Protein AF-A0A3M7SI96-F1 (afdb_monomer)

Secondary structure (DSSP, 8-state):
---EEEE-TTS-EEEE-TTT--EEEEE---SS-EEEEEE-TTS-EEEEETTSEEEEE-TTT--EEEEEE-SS---EEEEETTEEEEE-SSSPPEEEEHHHHHHHHHHHHHHHHHHHHTSS-TT--STT---

Nearest PDB structures (foldseek):
  3odt-assembly1_A  TM=9.356E-01  e=3.544E-07  Saccharomyces cerevisiae
  3odt-assembly2_B  TM=9.211E-01  e=4.180E-07  Saccharomyces cerevisiae
  3v7d-assembly2_D  TM=9.317E-01  e=1.133E-05  Saccharomyces cerevisiae S288C
  4wjs-assembly1_A  TM=8.916E-01  e=6.905E-06  Thermochaetoides thermophila
  8w3v-assembly1_A  TM=8.280E-01  e=2.074E-05  Homo sapiens

Solvent-accessible surface area (backbone atoms only — not comparable to full-atom values): 7588 Å² total; per-residue (Å²): 139,77,55,44,76,47,63,30,78,85,21,34,34,42,33,25,40,65,90,78,65,46,78,74,46,74,40,77,77,59,87,29,32,35,58,29,64,37,76,44,96,90,63,32,37,37,37,22,12,66,62,18,32,36,36,34,28,38,73,87,81,55,45,79,76,46,80,43,82,61,88,42,48,26,59,38,52,45,78,56,92,62,29,42,35,39,34,42,84,97,50,83,62,49,77,42,54,50,66,60,54,53,51,55,48,54,51,51,52,52,53,53,51,53,59,54,74,78,47,103,56,93,85,73,74,75,84,74,74,83,126

Foldseek 3Di:
DPWDWDWAQVQWIWTARPPPRDTPDIQHDGPGGWQEWDQAPVRWIWTFGQSQWIWTADPVVSDTDDIDRNVAGFNYWDDDPQWIWTDHDPDHIDIDRNVVVVVVVVVVLVVVLVVVVVDDDPPPNPPNPDD

InterPro domains:
  IPR001680 WD40 repeat [PF00400] (4-16)
  IPR001680 WD40 repeat [PF00400] (22-58)
  IPR001680 WD40 repeat [PS50082] (1-26)
  IPR001680 WD40 repeat [PS50082] (27-67)
  IPR001680 WD40 repeat [SM00320] (20-58)
  IPR015943 WD40/YVTN repeat-like-containing domain superfamily [G3DSA:2.130.10.10] (1-118)
  IPR019775 WD40 repeat, conserved site [PS00678] (45-59)
  IPR036322 WD40-repeat-containing domain superfamily [SSF50978] (4-84)
  IPR050349 WD repeat LIS1/nudF dynein regulation [PTHR44129] (4-67)

Sequence (131 aa):
NGDLASGSGDKTIKIWKKNNFELINTLNGHSNDILCLAVLKNGDLASGSQDETIRIWNTNSGILRITIYAEQVVFSLLIERENLIAGYYQADPNIYNISLIYENIKEREKNFCSSRQDGYYPNIKNDCNLN

Organism: Brachionus plicatilis (NCBI:txid10195)

Structure (mmCIF, N/CA/C/O backbone):
data_AF-A0A3M7SI96-F1
#
_entry.id   AF-A0A3M7SI96-F1
#
loop_
_atom_site.group_PDB
_atom_site.id
_atom_site.type_symbol
_atom_site.label_atom_id
_atom_site.label_alt_id
_atom_site.label_comp_id
_atom_site.label_asym_id
_atom_site.label_entity_id
_atom_site.label_seq_id
_atom_site.pdbx_PDB_ins_code
_atom_site.Cartn_x
_atom_site.Cartn_y
_atom_site.Cartn_z
_atom_site.occupancy
_atom_site.B_iso_or_equiv
_atom_site.auth_seq_id
_atom_site.auth_comp_id
_atom_site.auth_asym_id
_atom_site.auth_atom_id
_atom_site.pdbx_PDB_model_num
ATOM 1 N N . ASN A 1 1 ? -8.561 -5.243 11.807 1.00 69.88 1 ASN A N 1
ATOM 2 C CA . ASN A 1 1 ? -9.518 -4.507 12.674 1.00 69.88 1 ASN A CA 1
ATOM 3 C C . ASN A 1 1 ? -10.882 -4.300 12.004 1.00 69.88 1 ASN A C 1
ATOM 5 O O . ASN A 1 1 ? -11.847 -4.065 12.718 1.00 69.88 1 ASN A O 1
ATOM 9 N N . GLY A 1 2 ? -11.003 -4.467 10.679 1.00 83.56 2 GLY A N 1
ATOM 10 C CA . GLY A 1 2 ? -12.276 -4.300 9.968 1.00 83.56 2 GLY A CA 1
ATOM 11 C C . GLY A 1 2 ? -12.592 -2.844 9.626 1.00 83.56 2 GLY A C 1
ATOM 12 O O . GLY A 1 2 ? -13.706 -2.568 9.194 1.00 83.56 2 GLY A O 1
ATOM 13 N N . ASP A 1 3 ? -11.626 -1.946 9.829 1.00 92.56 3 ASP A N 1
ATOM 14 C CA . ASP A 1 3 ? -11.683 -0.552 9.407 1.00 92.56 3 ASP A CA 1
ATOM 15 C C . ASP A 1 3 ? -11.487 -0.434 7.890 1.00 92.56 3 ASP A C 1
ATOM 17 O O . ASP A 1 3 ? -11.002 -1.358 7.232 1.00 92.56 3 ASP A O 1
ATOM 21 N N . LEU A 1 4 ? -11.903 0.699 7.330 1.00 95.44 4 LEU A N 1
ATOM 22 C CA . LEU A 1 4 ? -11.862 0.956 5.893 1.00 95.44 4 LEU A CA 1
ATOM 23 C C . LEU A 1 4 ? -10.627 1.778 5.538 1.00 95.44 4 LEU A C 1
ATOM 25 O O . LEU A 1 4 ? -10.220 2.655 6.298 1.00 95.44 4 LEU A O 1
ATOM 29 N N . ALA A 1 5 ? -10.067 1.532 4.358 1.00 97.12 5 ALA A N 1
ATOM 30 C CA . ALA A 1 5 ? -8.961 2.304 3.812 1.00 97.12 5 ALA A CA 1
ATOM 31 C C . ALA A 1 5 ? -9.323 2.837 2.423 1.00 97.12 5 ALA A C 1
ATOM 33 O O . ALA A 1 5 ? -9.961 2.142 1.634 1.00 97.12 5 ALA A O 1
ATOM 34 N N . SER A 1 6 ? -8.896 4.060 2.121 1.00 97.56 6 SER A N 1
ATOM 35 C CA . SER A 1 6 ? -9.077 4.687 0.810 1.00 97.56 6 SER A CA 1
ATOM 36 C C . SER A 1 6 ? -7.800 5.399 0.379 1.00 97.56 6 SER A C 1
ATOM 38 O O . SER A 1 6 ? -7.276 6.204 1.148 1.00 97.56 6 SER A O 1
ATOM 40 N N . GLY A 1 7 ? -7.327 5.126 -0.836 1.00 97.88 7 GLY A N 1
ATOM 41 C CA . GLY A 1 7 ? -6.265 5.884 -1.502 1.00 97.88 7 GLY A CA 1
ATOM 42 C C . GLY A 1 7 ? -6.853 6.973 -2.401 1.00 97.88 7 GLY A C 1
ATOM 43 O O . GLY A 1 7 ? -7.977 6.822 -2.879 1.00 97.88 7 GLY A O 1
ATOM 44 N N . SER A 1 8 ? -6.123 8.069 -2.600 1.00 97.88 8 SER A N 1
ATOM 45 C CA . SER A 1 8 ? -6.589 9.250 -3.337 1.00 97.88 8 SER A CA 1
ATOM 46 C C . SER A 1 8 ? -5.488 9.852 -4.222 1.00 97.88 8 SER A C 1
ATOM 48 O O . SER A 1 8 ? -4.294 9.651 -3.981 1.00 97.88 8 SER A O 1
ATOM 50 N N . GLY A 1 9 ? -5.895 10.642 -5.221 1.00 98.19 9 GLY A N 1
ATOM 51 C CA . GLY A 1 9 ? -5.001 11.507 -6.008 1.00 98.19 9 GLY A CA 1
ATOM 52 C C . GLY A 1 9 ? -4.438 12.695 -5.212 1.00 98.19 9 GLY A C 1
ATOM 53 O O . GLY A 1 9 ? -3.548 13.404 -5.664 1.00 98.19 9 GLY A O 1
ATOM 54 N N . ASP A 1 10 ? -4.898 12.900 -3.974 1.00 98.06 10 ASP A N 1
ATOM 55 C CA . ASP A 1 10 ? -4.232 13.803 -3.023 1.00 98.06 10 ASP A CA 1
ATOM 56 C C . ASP A 1 10 ? -2.942 13.214 -2.420 1.00 98.06 10 ASP A C 1
ATOM 58 O O . ASP A 1 10 ? -2.304 13.868 -1.592 1.00 98.06 10 ASP A O 1
ATOM 62 N N . LYS A 1 11 ? -2.535 12.014 -2.871 1.00 98.38 11 LYS A N 1
ATOM 63 C CA . LYS A 1 11 ? -1.304 11.300 -2.483 1.00 98.38 11 LYS A CA 1
ATOM 64 C C . LYS A 1 11 ? -1.345 10.723 -1.068 1.00 98.38 11 LYS A C 1
ATOM 66 O O . LYS A 1 11 ? -0.324 10.272 -0.544 1.00 98.38 11 LYS A O 1
ATOM 71 N N . THR A 1 12 ? -2.517 10.722 -0.437 1.00 98.00 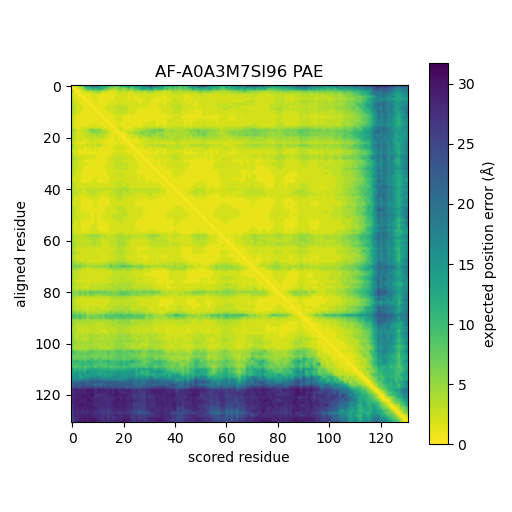12 THR A N 1
ATOM 72 C CA . THR A 1 12 ? -2.715 10.204 0.916 1.00 98.00 12 THR A CA 1
ATOM 73 C C . THR A 1 12 ? -3.577 8.951 0.930 1.00 98.00 12 THR A C 1
ATOM 75 O O . THR A 1 12 ? -4.334 8.648 0.002 1.00 98.00 12 THR A O 1
ATOM 78 N N . ILE A 1 13 ? -3.461 8.212 2.032 1.00 98.50 13 ILE A N 1
ATOM 79 C CA . ILE A 1 13 ? -4.363 7.114 2.364 1.00 98.50 13 ILE A CA 1
ATOM 80 C C . ILE A 1 13 ? -5.096 7.495 3.639 1.00 98.50 13 ILE A C 1
ATOM 82 O O . ILE A 1 13 ? -4.475 7.854 4.638 1.00 98.50 13 ILE A O 1
ATOM 86 N N . LYS A 1 14 ? -6.420 7.389 3.630 1.00 97.62 14 LYS A N 1
ATOM 87 C CA . LYS A 1 14 ? -7.254 7.640 4.808 1.00 97.62 14 LYS A CA 1
ATOM 88 C C . LYS A 1 14 ? -7.762 6.331 5.382 1.00 97.62 14 LYS A C 1
ATOM 90 O O . LYS A 1 14 ? -8.191 5.454 4.633 1.00 97.62 14 LYS A O 1
ATOM 95 N N . ILE A 1 15 ? -7.701 6.222 6.706 1.00 97.31 15 ILE A N 1
ATOM 96 C CA . ILE A 1 15 ? -8.213 5.088 7.476 1.00 97.31 15 ILE A CA 1
ATOM 97 C C . ILE A 1 15 ? -9.449 5.545 8.241 1.00 97.31 15 ILE A C 1
ATOM 99 O O . ILE A 1 15 ? -9.399 6.538 8.968 1.00 97.31 15 ILE A O 1
ATOM 103 N N . TRP A 1 16 ? -10.541 4.806 8.093 1.00 96.88 16 TRP A N 1
ATOM 104 C CA . TRP A 1 16 ? -11.853 5.165 8.613 1.00 96.88 16 TRP A CA 1
ATOM 105 C C . TRP A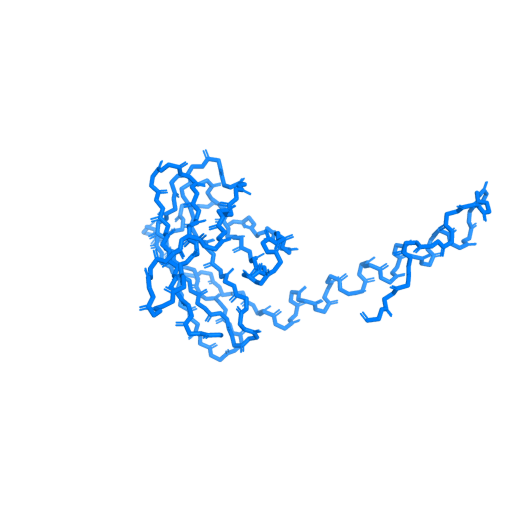 1 16 ? -12.388 4.072 9.519 1.00 96.88 16 TRP A C 1
ATOM 107 O O . TRP A 1 16 ? -12.362 2.888 9.175 1.00 96.88 16 TRP A O 1
ATOM 117 N N . LYS A 1 17 ? -12.961 4.474 10.646 1.00 95.44 17 LYS A N 1
ATOM 118 C CA . LYS A 1 17 ? -13.643 3.555 11.546 1.00 95.44 17 LYS A CA 1
ATOM 119 C C . LYS A 1 17 ? -14.902 3.030 10.873 1.00 95.44 17 LYS A C 1
ATOM 121 O O . LYS A 1 17 ? -15.797 3.801 10.536 1.00 95.44 17 LYS A O 1
ATOM 126 N N . LYS A 1 18 ? -15.014 1.712 10.713 1.00 92.69 18 LYS A N 1
ATOM 127 C CA . LYS A 1 18 ? -16.091 1.107 9.901 1.00 92.69 18 LYS A CA 1
ATOM 128 C C . LYS A 1 18 ? -17.514 1.473 10.364 1.00 92.69 18 LYS A C 1
ATOM 130 O O . LYS A 1 18 ? -18.424 1.532 9.549 1.00 92.69 18 LYS A O 1
ATOM 135 N N . ASN A 1 19 ? -17.721 1.654 11.671 1.00 92.25 19 ASN A N 1
ATOM 136 C CA . ASN A 1 19 ? -19.069 1.762 12.246 1.00 92.25 19 ASN A CA 1
ATOM 137 C C . ASN A 1 19 ? -19.677 3.165 12.116 1.00 92.25 19 ASN A C 1
ATOM 139 O O . ASN A 1 19 ? -20.894 3.291 12.049 1.00 92.25 19 ASN A O 1
ATOM 143 N N . ASN A 1 20 ? -18.849 4.210 12.143 1.00 94.88 20 ASN A N 1
ATOM 144 C CA . ASN A 1 20 ? -19.290 5.609 12.143 1.00 94.88 20 ASN A CA 1
ATOM 145 C C . ASN A 1 20 ? -18.586 6.463 11.075 1.00 94.88 20 ASN A C 1
ATOM 147 O O . ASN A 1 20 ? -18.851 7.658 11.004 1.00 94.88 20 ASN A O 1
ATOM 151 N N . PHE A 1 21 ? -17.706 5.865 10.263 1.00 94.56 21 PHE A N 1
ATOM 152 C CA . PHE A 1 21 ? -16.920 6.525 9.215 1.00 94.56 21 PHE A CA 1
ATOM 153 C C . PHE A 1 21 ? -16.093 7.713 9.716 1.00 94.56 21 PHE A C 1
ATOM 155 O O . PHE A 1 21 ? -15.795 8.645 8.975 1.00 94.56 21 PHE A O 1
ATOM 162 N N . GLU A 1 22 ? -15.700 7.674 10.986 1.00 96.94 22 GLU A N 1
ATOM 163 C CA . GLU A 1 22 ? -14.801 8.663 11.557 1.00 96.94 22 GLU A CA 1
ATOM 164 C C . GLU A 1 22 ? -13.381 8.446 11.028 1.00 96.94 22 GLU A C 1
ATOM 166 O O . GLU A 1 22 ? -12.899 7.311 10.958 1.00 96.94 22 GLU A O 1
ATOM 171 N N . LEU A 1 23 ? -12.711 9.534 10.649 1.00 96.62 23 LEU A N 1
ATOM 172 C CA . LEU A 1 23 ? -11.326 9.495 10.195 1.00 96.62 23 LEU A CA 1
ATOM 173 C C . LEU A 1 23 ? -10.408 9.164 11.380 1.00 96.62 23 LEU A C 1
ATOM 175 O O . LEU A 1 23 ? -10.244 9.978 12.283 1.00 96.62 23 LEU A O 1
ATOM 179 N N . ILE A 1 24 ? -9.793 7.982 11.357 1.00 95.06 24 ILE A N 1
ATOM 180 C CA . ILE A 1 24 ? -8.850 7.525 12.388 1.00 95.06 24 ILE A CA 1
ATOM 181 C C . ILE A 1 24 ? -7.450 8.055 12.090 1.00 95.06 24 ILE A C 1
ATOM 183 O O . ILE A 1 24 ? -6.739 8.492 12.991 1.00 95.06 24 ILE A O 1
ATOM 187 N N . ASN A 1 25 ? -7.026 7.963 10.828 1.00 94.94 25 ASN A N 1
ATOM 188 C CA . ASN A 1 25 ? -5.652 8.268 10.454 1.00 94.94 25 ASN A CA 1
ATOM 189 C C . ASN A 1 25 ? -5.540 8.736 8.999 1.00 94.94 25 ASN A C 1
ATOM 191 O O . ASN A 1 25 ? -6.360 8.381 8.150 1.00 94.94 25 ASN A O 1
ATOM 195 N N . THR A 1 26 ? -4.498 9.512 8.712 1.00 96.81 26 THR A N 1
ATOM 196 C CA . THR A 1 26 ? -4.078 9.867 7.353 1.00 96.81 26 THR A CA 1
ATOM 197 C C . THR A 1 26 ? -2.614 9.484 7.184 1.00 96.81 26 THR A C 1
ATOM 199 O O . THR A 1 26 ? -1.731 10.057 7.822 1.00 96.81 26 THR A O 1
ATOM 202 N N . LEU A 1 27 ? -2.360 8.510 6.315 1.00 97.56 27 LEU A N 1
ATOM 203 C CA . LEU A 1 27 ? -1.024 8.043 5.984 1.00 97.56 27 LEU A CA 1
ATOM 204 C C . LEU A 1 27 ? -0.465 8.933 4.877 1.00 97.56 27 LEU A C 1
ATOM 206 O O . LEU A 1 27 ? -1.028 9.015 3.783 1.00 97.56 27 LEU A O 1
ATOM 210 N N . ASN A 1 28 ? 0.635 9.608 5.193 1.00 96.94 28 ASN A N 1
ATOM 211 C CA . ASN A 1 28 ? 1.332 10.517 4.295 1.00 96.94 28 ASN A CA 1
ATOM 212 C C . ASN A 1 28 ? 2.686 9.915 3.922 1.00 96.94 28 ASN A C 1
ATOM 214 O O . ASN A 1 28 ? 3.370 9.345 4.773 1.00 96.94 28 ASN A O 1
ATOM 218 N N . GLY A 1 29 ? 3.101 10.075 2.667 1.00 96.19 29 GLY A N 1
ATOM 219 C CA . GLY A 1 29 ? 4.467 9.745 2.268 1.00 96.19 29 GLY A CA 1
ATOM 220 C C . GLY A 1 29 ? 4.656 9.446 0.789 1.00 96.19 29 GLY A C 1
ATOM 221 O O . GLY A 1 29 ? 5.760 9.667 0.294 1.00 96.19 29 GLY A O 1
ATOM 222 N N . HIS A 1 30 ? 3.623 8.970 0.092 1.00 98.31 30 HIS A N 1
ATOM 223 C CA . HIS A 1 30 ? 3.669 8.875 -1.367 1.00 98.31 30 HIS A CA 1
ATOM 224 C C . HIS A 1 30 ? 3.812 10.270 -1.984 1.00 98.31 30 HIS A C 1
ATOM 226 O O . HIS A 1 30 ? 3.280 11.253 -1.464 1.00 98.31 30 HIS A O 1
ATOM 232 N N . SER A 1 31 ? 4.568 10.370 -3.075 1.00 98.38 31 SER A N 1
ATOM 233 C CA . SER A 1 31 ? 4.801 11.643 -3.773 1.00 98.38 31 SER A CA 1
ATOM 234 C C . SER A 1 31 ? 3.849 11.857 -4.953 1.00 98.38 31 SER A C 1
ATOM 23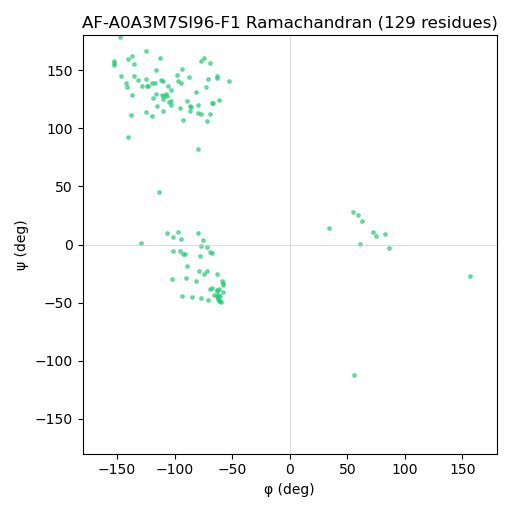6 O O . SER A 1 31 ? 3.822 12.952 -5.533 1.00 98.38 31 SER A O 1
ATOM 238 N N . ASN A 1 32 ? 3.028 10.852 -5.264 1.00 98.56 32 ASN A N 1
ATOM 239 C CA . ASN A 1 32 ? 2.062 10.848 -6.353 1.00 98.56 32 ASN A CA 1
ATOM 240 C C . ASN A 1 32 ? 0.808 10.024 -5.994 1.00 98.56 32 ASN A C 1
ATOM 242 O O . ASN A 1 32 ? 0.709 9.477 -4.894 1.00 98.56 32 ASN A O 1
ATOM 246 N N . ASP A 1 33 ? -0.154 9.973 -6.911 1.00 98.56 33 ASP A N 1
ATOM 247 C CA . ASP A 1 33 ? -1.479 9.379 -6.719 1.00 98.56 33 ASP A CA 1
ATOM 248 C C . ASP A 1 33 ? -1.423 7.942 -6.192 1.00 98.56 33 ASP A C 1
ATOM 250 O O . ASP A 1 33 ? -0.589 7.135 -6.618 1.00 98.56 33 ASP A O 1
ATOM 254 N N . ILE A 1 34 ? -2.337 7.606 -5.278 1.00 98.75 34 ILE A N 1
ATOM 255 C CA . ILE A 1 34 ? -2.533 6.227 -4.823 1.00 98.75 34 ILE A CA 1
ATOM 256 C C . ILE A 1 34 ? -3.510 5.541 -5.768 1.00 98.75 34 ILE A C 1
ATOM 258 O O . ILE A 1 34 ? -4.666 5.949 -5.870 1.00 98.75 34 ILE A O 1
ATOM 262 N N . LEU A 1 35 ? -3.062 4.475 -6.422 1.00 98.56 35 LEU A N 1
ATOM 263 C CA . LEU A 1 35 ? -3.844 3.795 -7.455 1.00 98.56 35 LEU A CA 1
ATOM 264 C C . LEU A 1 35 ? -4.487 2.507 -6.946 1.00 98.56 35 LEU A C 1
ATOM 266 O O . LEU A 1 35 ? -5.551 2.112 -7.418 1.00 98.56 35 LEU A O 1
ATOM 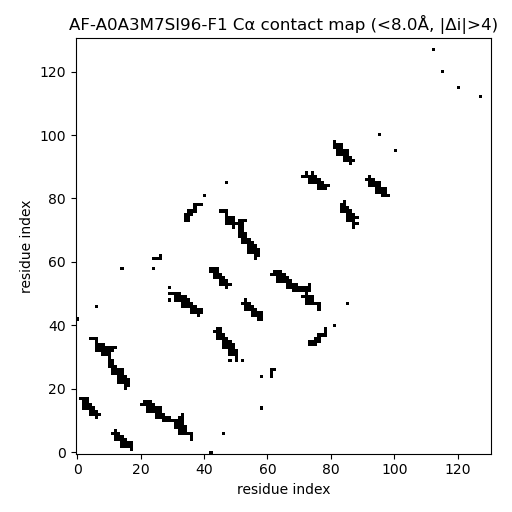270 N N . CYS A 1 36 ? -3.863 1.846 -5.972 1.00 98.44 36 CYS A N 1
ATOM 271 C CA . CYS A 1 36 ? -4.361 0.584 -5.444 1.00 98.44 36 CYS A CA 1
ATOM 272 C C . CYS A 1 36 ? -3.935 0.348 -3.994 1.00 98.44 36 CYS A C 1
ATOM 274 O O . CYS A 1 36 ? -2.936 0.887 -3.512 1.00 98.44 36 CYS A O 1
ATOM 276 N N . LEU A 1 37 ? -4.714 -0.483 -3.303 1.00 98.50 37 LEU A N 1
ATOM 277 C CA . LEU A 1 37 ? -4.490 -0.899 -1.924 1.00 98.50 37 LEU A CA 1
ATOM 278 C C . LEU A 1 37 ? -4.699 -2.412 -1.802 1.00 98.50 37 LEU A C 1
ATOM 280 O O . LEU A 1 37 ? -5.598 -2.962 -2.436 1.00 98.50 37 LEU A O 1
ATOM 284 N N . ALA A 1 38 ? -3.917 -3.071 -0.950 1.00 97.81 38 ALA A N 1
ATOM 285 C CA . ALA A 1 38 ? -4.088 -4.480 -0.606 1.00 97.81 38 ALA A CA 1
ATOM 286 C C . ALA A 1 38 ? -3.813 -4.712 0.884 1.00 97.81 38 ALA A C 1
ATOM 288 O O . ALA A 1 38 ? -2.836 -4.206 1.430 1.00 97.81 38 ALA A O 1
ATOM 289 N N . VAL A 1 39 ? -4.666 -5.486 1.555 1.00 95.69 39 VAL A N 1
ATOM 290 C CA . VAL A 1 39 ? -4.483 -5.824 2.975 1.00 95.69 39 VAL A CA 1
ATOM 291 C C . VAL A 1 39 ? -3.648 -7.095 3.086 1.00 95.69 39 VAL A C 1
ATOM 293 O O . VAL A 1 39 ? -4.020 -8.135 2.544 1.00 95.69 39 VAL A O 1
ATOM 296 N N . LEU A 1 40 ? -2.529 -7.016 3.802 1.00 95.31 40 LEU A N 1
ATOM 297 C CA . LEU A 1 40 ? -1.658 -8.152 4.079 1.00 95.31 40 LEU A CA 1
ATOM 298 C C . LEU A 1 40 ? -2.261 -9.043 5.173 1.00 95.31 40 LEU A C 1
ATOM 300 O O . LEU A 1 40 ? -3.046 -8.597 6.011 1.00 95.31 40 LEU A O 1
ATOM 304 N N . LYS A 1 41 ? -1.847 -10.315 5.224 1.00 92.19 41 LYS A N 1
ATOM 305 C CA . LYS A 1 41 ? -2.328 -11.269 6.242 1.00 92.19 41 LYS A CA 1
ATOM 306 C C . LYS A 1 41 ? -2.044 -10.835 7.681 1.00 92.19 41 LYS A C 1
ATOM 308 O O . LYS A 1 41 ? -2.821 -11.152 8.575 1.00 92.19 41 LYS A O 1
ATOM 313 N N . ASN A 1 42 ? -0.946 -10.115 7.906 1.00 90.50 42 ASN A N 1
ATOM 314 C CA . ASN A 1 42 ? -0.581 -9.574 9.217 1.00 90.50 42 ASN A CA 1
ATOM 315 C C . ASN A 1 42 ? -1.389 -8.315 9.602 1.00 90.50 42 ASN A C 1
ATOM 317 O O . ASN A 1 42 ? -1.201 -7.782 10.693 1.00 90.50 42 ASN A O 1
ATOM 321 N N . GLY A 1 43 ? -2.287 -7.845 8.729 1.00 92.31 43 GLY A N 1
ATOM 322 C CA . GLY A 1 43 ? -3.118 -6.664 8.936 1.00 92.31 43 GLY A CA 1
ATOM 323 C C . GLY A 1 43 ? -2.465 -5.342 8.535 1.00 92.31 43 GLY A C 1
ATOM 324 O O . GLY A 1 43 ? -3.136 -4.315 8.610 1.00 92.31 43 GLY A O 1
ATOM 325 N N . ASP A 1 44 ? -1.204 -5.347 8.096 1.00 95.19 44 ASP A N 1
ATOM 326 C CA . ASP A 1 44 ? -0.599 -4.170 7.477 1.00 95.19 44 ASP A CA 1
ATOM 327 C C . ASP A 1 44 ? -1.243 -3.908 6.099 1.00 95.19 44 ASP A C 1
ATOM 329 O O . ASP A 1 44 ? -1.805 -4.799 5.454 1.00 95.19 44 ASP A O 1
ATOM 333 N N . LEU A 1 45 ? -1.167 -2.663 5.641 1.00 97.50 45 LEU A N 1
ATOM 334 C CA . LEU A 1 45 ? -1.727 -2.225 4.366 1.00 97.50 45 LEU A CA 1
ATOM 335 C C . LEU A 1 45 ? -0.598 -1.997 3.366 1.00 97.50 45 LEU A C 1
ATOM 337 O O . LEU A 1 45 ? 0.332 -1.256 3.663 1.00 97.50 45 LEU A O 1
ATOM 341 N N . ALA A 1 46 ? -0.692 -2.593 2.184 1.00 98.25 46 ALA A N 1
ATOM 342 C CA . ALA A 1 46 ? 0.146 -2.266 1.041 1.00 98.25 46 ALA A CA 1
ATOM 343 C C . ALA A 1 46 ? -0.566 -1.243 0.145 1.00 98.25 46 ALA A C 1
ATOM 345 O O . ALA A 1 46 ? -1.767 -1.364 -0.102 1.00 98.25 46 ALA A O 1
ATOM 346 N N . SER A 1 47 ? 0.170 -0.260 -0.362 1.00 98.75 47 SER A N 1
ATOM 347 C CA . SER A 1 47 ? -0.317 0.729 -1.326 1.00 98.75 47 SER A CA 1
ATOM 348 C C . SER A 1 47 ? 0.602 0.826 -2.529 1.00 98.75 47 SER A C 1
ATOM 350 O O . SER A 1 47 ? 1.819 0.851 -2.366 1.00 98.75 47 SER A O 1
ATOM 352 N N . GLY A 1 48 ? 0.015 0.886 -3.722 1.00 98.62 48 GLY A N 1
ATOM 353 C CA . GLY A 1 48 ? 0.717 1.110 -4.983 1.00 98.62 48 GLY A CA 1
ATOM 354 C C . GLY A 1 48 ? 0.380 2.487 -5.542 1.00 98.62 48 GLY A C 1
ATOM 355 O O . GLY A 1 48 ? -0.762 2.946 -5.431 1.00 98.62 48 GLY A O 1
ATOM 356 N N . SER A 1 49 ? 1.380 3.155 -6.111 1.00 98.69 49 SER A N 1
ATOM 357 C CA . SER A 1 49 ? 1.276 4.550 -6.531 1.00 98.69 49 SER A CA 1
ATOM 358 C C . SER A 1 49 ? 1.910 4.805 -7.898 1.00 98.69 49 SER A C 1
ATOM 360 O O . SER A 1 49 ? 2.738 4.037 -8.397 1.00 98.69 49 SER A O 1
ATOM 362 N N . GLN A 1 50 ? 1.523 5.935 -8.491 1.00 98.38 50 GLN A N 1
ATOM 363 C CA . GLN A 1 50 ? 2.191 6.529 -9.646 1.00 98.38 50 GLN A CA 1
ATOM 364 C C . GLN A 1 50 ? 3.601 7.056 -9.328 1.00 98.38 50 GLN A C 1
ATOM 366 O O . GLN A 1 50 ? 4.331 7.426 -10.239 1.00 98.38 50 GLN A O 1
ATOM 371 N N . ASP A 1 51 ? 4.023 7.077 -8.062 1.00 98.44 51 ASP A N 1
ATOM 372 C CA . ASP A 1 51 ? 5.411 7.382 -7.691 1.00 98.44 51 ASP A CA 1
ATOM 373 C C . ASP A 1 51 ? 6.376 6.199 -7.857 1.00 98.44 51 ASP A C 1
ATOM 375 O O . ASP A 1 51 ? 7.515 6.271 -7.400 1.00 98.44 51 ASP A O 1
ATOM 379 N N . GLU A 1 52 ? 5.915 5.122 -8.501 1.00 97.94 52 GLU A N 1
ATOM 380 C CA . GLU A 1 52 ? 6.684 3.904 -8.778 1.00 97.94 52 GLU A CA 1
ATOM 381 C C . GLU A 1 52 ? 7.136 3.164 -7.513 1.00 97.94 52 GLU A C 1
ATOM 383 O O . GLU A 1 52 ? 8.058 2.341 -7.540 1.00 97.94 52 GLU A O 1
ATOM 388 N N . THR A 1 53 ? 6.469 3.422 -6.384 1.00 98.50 53 THR A N 1
ATOM 389 C CA . THR A 1 53 ? 6.709 2.710 -5.133 1.00 98.50 53 THR A CA 1
ATOM 390 C C . THR A 1 53 ? 5.501 1.913 -4.672 1.00 98.50 53 THR A C 1
ATOM 392 O O . THR A 1 53 ? 4.337 2.263 -4.893 1.00 98.50 53 THR A O 1
ATOM 395 N N . ILE A 1 54 ? 5.808 0.828 -3.968 1.00 98.62 54 ILE A N 1
ATOM 396 C CA . ILE A 1 54 ? 4.866 0.121 -3.114 1.00 98.62 54 ILE A CA 1
ATOM 397 C C . ILE A 1 54 ? 5.262 0.409 -1.674 1.00 98.62 54 ILE A C 1
ATOM 399 O O . ILE A 1 54 ? 6.422 0.234 -1.294 1.00 98.62 54 ILE A O 1
ATOM 403 N N . ARG A 1 55 ? 4.309 0.831 -0.850 1.00 98.44 55 ARG A N 1
ATOM 404 C CA . ARG A 1 55 ? 4.551 1.104 0.569 1.00 98.44 55 ARG A CA 1
ATOM 405 C C . ARG A 1 55 ? 3.733 0.189 1.453 1.00 98.44 55 ARG A C 1
ATOM 407 O O . ARG A 1 55 ? 2.567 -0.060 1.168 1.00 98.44 55 ARG A O 1
ATOM 414 N N . ILE A 1 56 ? 4.351 -0.299 2.526 1.00 97.81 56 ILE A N 1
ATOM 415 C CA . ILE A 1 56 ? 3.695 -1.129 3.539 1.00 97.81 56 ILE A CA 1
ATOM 416 C C . ILE A 1 56 ? 3.57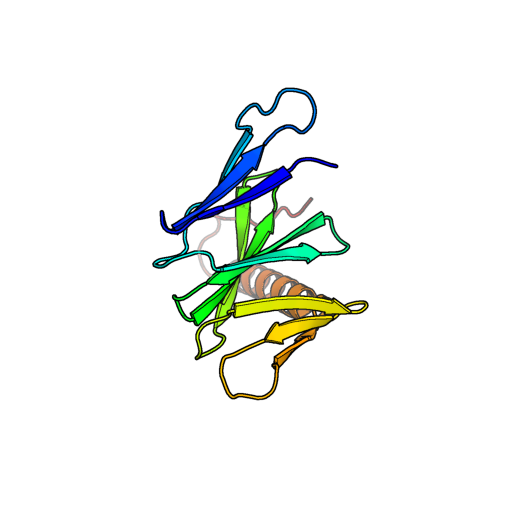6 -0.325 4.826 1.00 97.81 56 ILE A C 1
ATOM 418 O O . ILE A 1 56 ? 4.571 0.167 5.365 1.00 97.81 56 ILE A O 1
ATOM 422 N N . TRP A 1 57 ? 2.353 -0.222 5.326 1.00 97.44 57 TRP A N 1
ATOM 423 C CA . TRP A 1 57 ? 1.975 0.621 6.447 1.00 97.44 57 TRP A CA 1
ATOM 424 C C . TRP A 1 57 ? 1.418 -0.216 7.580 1.00 97.44 57 TRP A C 1
ATOM 426 O O . TRP A 1 57 ? 0.577 -1.090 7.364 1.00 97.44 57 TRP A O 1
ATOM 436 N N . ASN A 1 58 ? 1.790 0.135 8.805 1.00 94.75 58 ASN A N 1
ATOM 437 C CA . ASN A 1 58 ? 1.003 -0.283 9.945 1.00 94.75 58 ASN A CA 1
ATOM 438 C C . ASN A 1 58 ? -0.209 0.634 10.095 1.00 94.75 58 ASN A C 1
ATOM 440 O O . ASN A 1 58 ? -0.065 1.808 10.423 1.00 94.75 58 ASN A O 1
ATOM 444 N N . THR A 1 59 ? -1.413 0.110 9.892 1.00 88.44 59 THR A N 1
ATOM 445 C CA . THR A 1 59 ? -2.634 0.930 9.946 1.00 88.44 59 THR A CA 1
ATOM 446 C C . THR A 1 59 ? -3.007 1.366 11.360 1.00 88.44 59 THR A C 1
ATOM 448 O O . THR A 1 59 ? -3.706 2.364 11.510 1.00 88.44 59 THR A O 1
ATOM 451 N N . ASN A 1 60 ? -2.546 0.651 12.394 1.00 87.44 60 ASN A N 1
ATOM 452 C CA . ASN A 1 60 ? -2.847 0.992 13.787 1.00 87.44 60 ASN A CA 1
ATOM 453 C C . ASN A 1 60 ? -2.001 2.177 14.268 1.00 87.44 60 ASN A C 1
ATOM 455 O O . ASN A 1 60 ? -2.537 3.099 14.873 1.00 87.44 60 ASN A O 1
ATOM 459 N N . SER A 1 61 ? -0.692 2.167 13.997 1.00 91.06 61 SER A N 1
ATOM 460 C CA . SER A 1 61 ? 0.205 3.266 14.381 1.00 91.06 61 SER A CA 1
ATOM 461 C C . SER A 1 61 ? 0.315 4.366 13.323 1.00 91.06 61 SER A C 1
ATOM 463 O O . SER A 1 61 ? 0.765 5.465 13.628 1.00 91.06 61 SER A O 1
ATOM 465 N N . GLY A 1 62 ? -0.068 4.084 12.077 1.00 91.06 62 GLY A N 1
ATOM 466 C CA . GLY A 1 62 ? 0.137 4.973 10.932 1.00 91.06 62 GLY A CA 1
ATOM 467 C C . GLY A 1 62 ? 1.576 5.024 10.422 1.00 91.06 62 GLY A C 1
ATOM 468 O O . GLY A 1 62 ? 1.894 5.846 9.566 1.00 91.06 62 GLY A O 1
ATOM 469 N N . ILE A 1 63 ? 2.458 4.171 10.946 1.00 94.25 63 ILE A N 1
ATOM 470 C CA . ILE A 1 63 ? 3.883 4.193 10.620 1.00 94.25 63 ILE A CA 1
ATOM 471 C C . ILE A 1 63 ? 4.129 3.461 9.298 1.00 94.25 63 ILE A C 1
ATOM 473 O O . ILE A 1 63 ? 3.691 2.322 9.103 1.00 94.25 63 ILE A O 1
ATOM 477 N N . LEU A 1 64 ? 4.883 4.107 8.408 1.00 96.56 64 LEU A N 1
ATOM 478 C CA . LEU A 1 64 ? 5.467 3.471 7.233 1.00 96.56 64 LEU A CA 1
ATOM 479 C C . LEU A 1 64 ? 6.522 2.454 7.675 1.00 96.56 64 LEU A C 1
ATOM 481 O O . LEU A 1 64 ? 7.497 2.822 8.326 1.00 96.56 64 LEU A O 1
ATOM 485 N N . ARG A 1 65 ? 6.347 1.188 7.300 1.00 94.19 65 ARG A N 1
ATOM 486 C CA . ARG A 1 65 ? 7.306 0.122 7.609 1.00 94.19 65 ARG A CA 1
ATOM 487 C C . ARG A 1 65 ? 8.305 -0.093 6.481 1.00 94.19 65 ARG A C 1
ATOM 489 O O . ARG A 1 65 ? 9.484 -0.295 6.740 1.00 94.19 65 ARG A O 1
ATOM 496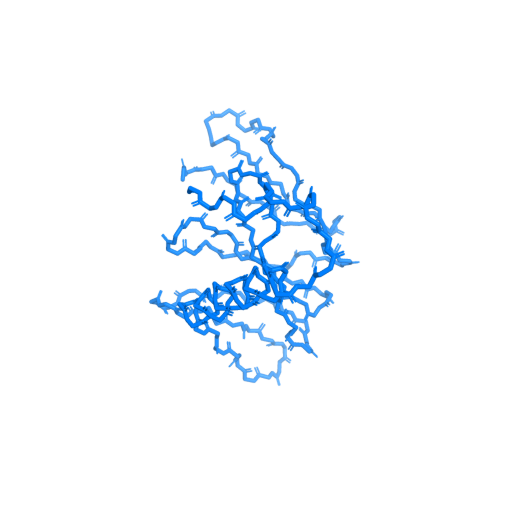 N N . ILE A 1 66 ? 7.822 -0.117 5.238 1.00 95.56 66 ILE A N 1
ATOM 497 C CA . ILE A 1 66 ? 8.609 -0.566 4.082 1.00 95.56 66 ILE A CA 1
ATOM 498 C C . ILE A 1 66 ? 8.277 0.302 2.879 1.00 95.56 66 ILE A C 1
ATOM 500 O O . ILE A 1 66 ? 7.110 0.606 2.637 1.00 95.56 66 ILE A O 1
ATOM 504 N N . THR A 1 67 ? 9.305 0.656 2.110 1.00 96.88 67 THR A N 1
ATOM 505 C CA . THR A 1 67 ? 9.170 1.172 0.744 1.00 96.88 67 THR A CA 1
ATOM 506 C C . THR A 1 67 ? 9.881 0.212 -0.200 1.00 96.88 67 THR A C 1
ATOM 508 O O . THR A 1 67 ? 11.047 -0.117 0.012 1.00 96.88 67 THR A O 1
ATOM 511 N N . ILE A 1 68 ? 9.168 -0.253 -1.217 1.00 96.75 68 ILE A N 1
ATOM 512 C CA . ILE A 1 68 ? 9.668 -1.096 -2.298 1.00 96.75 68 ILE A CA 1
ATOM 513 C C . ILE A 1 68 ? 9.656 -0.236 -3.559 1.00 96.75 68 ILE A C 1
ATOM 515 O O . ILE A 1 68 ? 8.633 0.363 -3.886 1.00 96.75 68 ILE A O 1
ATOM 519 N N . TYR A 1 69 ? 10.782 -0.181 -4.261 1.00 96.50 69 TYR A N 1
ATOM 520 C CA . TYR A 1 69 ? 10.885 0.497 -5.548 1.00 96.50 69 TYR A CA 1
ATOM 521 C C . TYR A 1 69 ? 10.474 -0.486 -6.637 1.00 96.50 69 TYR A C 1
ATOM 523 O O . TYR A 1 69 ? 11.102 -1.530 -6.802 1.00 96.50 69 TYR A O 1
ATOM 531 N N . ALA A 1 70 ? 9.370 -0.186 -7.310 1.00 93.81 70 ALA A N 1
ATOM 532 C CA . ALA A 1 70 ? 8.802 -1.032 -8.348 1.00 93.81 70 ALA A CA 1
ATOM 533 C C . ALA A 1 70 ? 9.296 -0.655 -9.754 1.00 93.81 70 ALA A C 1
ATOM 535 O O . ALA A 1 70 ? 8.991 -1.378 -10.697 1.00 93.81 70 ALA A O 1
ATOM 536 N N . GLU A 1 71 ? 10.024 0.466 -9.878 1.00 92.50 71 GLU A N 1
ATOM 537 C CA . GLU A 1 71 ? 10.598 1.027 -11.121 1.00 92.50 71 GLU A CA 1
ATOM 538 C C . GLU A 1 71 ? 9.565 1.399 -12.200 1.00 92.50 71 GLU A C 1
ATOM 540 O O . GLU A 1 71 ? 9.923 1.838 -13.289 1.00 92.50 71 GLU A O 1
ATOM 545 N N . GLN A 1 72 ? 8.278 1.196 -11.910 1.00 95.75 72 GLN A N 1
ATOM 546 C CA . GLN A 1 72 ? 7.143 1.442 -12.787 1.00 95.75 72 GLN A CA 1
ATOM 547 C C . GLN A 1 72 ? 5.896 1.756 -11.958 1.00 95.75 72 GLN A C 1
ATOM 549 O O . GLN A 1 72 ? 5.776 1.359 -10.795 1.00 95.75 72 GLN A O 1
ATOM 554 N N . VAL A 1 73 ? 4.931 2.436 -12.581 1.00 97.94 73 VAL A N 1
ATOM 555 C CA . VAL A 1 73 ? 3.640 2.782 -11.969 1.00 97.94 73 VAL A CA 1
ATOM 556 C C . VAL A 1 73 ? 2.867 1.523 -11.579 1.00 97.94 73 VAL A C 1
ATOM 558 O O . VAL A 1 73 ? 2.580 0.671 -12.422 1.00 97.94 73 VAL A O 1
ATOM 561 N N . VAL A 1 74 ? 2.482 1.430 -10.306 1.00 98.31 74 VAL A N 1
ATOM 562 C CA . VAL A 1 74 ? 1.794 0.255 -9.757 1.00 98.31 74 VAL A CA 1
ATOM 563 C C . VAL A 1 74 ? 0.283 0.458 -9.844 1.00 98.31 74 VAL A C 1
ATOM 565 O O . VAL A 1 74 ? -0.295 1.220 -9.069 1.00 98.31 74 VAL A O 1
ATOM 568 N N . PHE A 1 75 ? -0.373 -0.249 -10.762 1.00 97.75 75 PHE A N 1
ATOM 569 C CA . PHE A 1 75 ? -1.812 -0.094 -11.014 1.00 97.75 75 PHE A CA 1
ATOM 570 C C . PHE A 1 75 ? -2.683 -1.018 -10.167 1.00 97.75 75 PHE A C 1
ATOM 572 O O . PHE A 1 75 ? -3.825 -0.685 -9.860 1.00 97.75 75 PHE A O 1
ATOM 579 N N . SER A 1 76 ? -2.164 -2.184 -9.789 1.00 97.75 76 SER A N 1
ATOM 580 C CA . SER A 1 76 ? -2.912 -3.163 -9.003 1.00 97.75 76 SER A CA 1
ATOM 581 C C . SER A 1 76 ? -2.002 -3.918 -8.053 1.00 97.75 76 SER A C 1
ATOM 583 O O . SER A 1 76 ? -0.877 -4.263 -8.411 1.00 97.75 76 SER A O 1
ATOM 585 N N . LEU A 1 77 ? -2.530 -4.251 -6.880 1.00 98.31 77 LEU A N 1
ATOM 586 C CA . LEU A 1 77 ? -1.881 -5.132 -5.920 1.00 98.31 77 LEU A CA 1
ATOM 587 C C . LEU A 1 77 ? -2.807 -6.300 -5.595 1.00 98.31 77 LEU A C 1
ATOM 589 O O . LEU A 1 77 ? -4.004 -6.112 -5.377 1.00 98.31 77 LEU A O 1
ATOM 593 N N . LEU A 1 78 ? -2.240 -7.500 -5.542 1.00 97.31 78 LEU A N 1
ATOM 594 C CA . LEU A 1 78 ? -2.940 -8.732 -5.199 1.00 97.31 78 LEU A CA 1
ATOM 595 C C . LEU A 1 78 ? -2.137 -9.504 -4.156 1.00 97.31 78 LEU A C 1
ATOM 597 O O . LEU A 1 78 ? -0.913 -9.574 -4.235 1.00 97.31 78 LEU A O 1
ATOM 601 N N . ILE A 1 79 ? -2.834 -10.114 -3.198 1.00 96.69 79 ILE A N 1
ATOM 602 C CA . ILE A 1 79 ? -2.222 -11.027 -2.234 1.00 96.69 79 ILE A CA 1
ATOM 603 C C . ILE A 1 79 ? -2.548 -12.457 -2.617 1.00 96.69 79 ILE A C 1
ATOM 605 O O . ILE A 1 79 ? -3.710 -12.864 -2.610 1.00 96.69 79 ILE A O 1
ATOM 609 N N . GLU A 1 80 ? -1.503 -13.233 -2.873 1.00 95.88 80 GLU A N 1
ATOM 610 C CA . GLU A 1 80 ? -1.588 -14.679 -2.985 1.00 95.88 80 GLU A CA 1
ATOM 611 C C . GLU A 1 80 ? -0.685 -15.311 -1.924 1.00 95.88 80 GLU A C 1
ATOM 613 O O . GLU A 1 80 ? 0.540 -15.265 -2.004 1.00 95.88 80 GLU A O 1
ATOM 618 N N . ARG A 1 81 ? -1.294 -15.944 -0.916 1.00 91.69 81 ARG A N 1
ATOM 619 C CA . ARG A 1 81 ? -0.569 -16.558 0.210 1.00 91.69 81 ARG A CA 1
ATOM 620 C C . ARG A 1 81 ? 0.338 -15.532 0.914 1.00 91.69 81 ARG A C 1
ATOM 622 O O . ARG A 1 81 ? -0.195 -14.650 1.574 1.00 91.69 81 ARG A O 1
ATOM 629 N N . GLU A 1 82 ? 1.657 -15.686 0.821 1.00 93.00 82 GLU A N 1
ATOM 630 C CA . GLU A 1 82 ? 2.670 -14.786 1.405 1.00 93.00 82 GLU A CA 1
ATOM 631 C C . GLU A 1 82 ? 3.280 -13.834 0.365 1.00 93.00 82 GLU A C 1
ATOM 633 O O . GLU A 1 82 ? 4.238 -13.118 0.654 1.00 93.00 82 GLU A O 1
ATOM 638 N N . ASN A 1 83 ? 2.751 -13.834 -0.857 1.00 96.06 83 ASN A N 1
ATOM 639 C CA . ASN A 1 83 ? 3.252 -13.019 -1.947 1.00 96.06 83 ASN A CA 1
ATOM 640 C C . ASN A 1 83 ? 2.346 -11.810 -2.172 1.00 96.06 83 ASN A C 1
ATOM 642 O O . ASN A 1 83 ? 1.123 -11.938 -2.276 1.00 96.06 83 ASN A O 1
ATOM 646 N N . LEU A 1 84 ? 2.974 -10.648 -2.301 1.00 97.75 84 LEU A N 1
ATOM 647 C CA . LEU A 1 84 ? 2.376 -9.442 -2.846 1.00 97.75 84 LEU A CA 1
ATOM 648 C C . LEU A 1 84 ? 2.734 -9.361 -4.326 1.00 97.75 84 LEU A C 1
ATOM 650 O O . LEU A 1 84 ? 3.907 -9.282 -4.682 1.00 97.75 84 LEU A O 1
ATOM 654 N N . ILE A 1 85 ? 1.723 -9.397 -5.180 1.00 98.06 85 ILE A N 1
ATOM 655 C CA . ILE A 1 85 ? 1.868 -9.347 -6.630 1.00 98.06 85 ILE A CA 1
ATOM 656 C C . ILE A 1 85 ? 1.512 -7.935 -7.085 1.00 98.06 85 ILE A C 1
ATOM 658 O O . ILE A 1 85 ? 0.415 -7.452 -6.794 1.00 98.06 85 ILE A O 1
ATOM 662 N N . ALA A 1 86 ? 2.433 -7.277 -7.782 1.00 98.31 86 ALA A N 1
ATOM 663 C CA . ALA A 1 86 ? 2.256 -5.939 -8.327 1.00 98.31 86 ALA A CA 1
ATOM 664 C C . ALA A 1 86 ? 2.042 -6.003 -9.835 1.00 98.31 86 ALA A C 1
ATOM 666 O O . ALA A 1 86 ? 2.873 -6.544 -10.559 1.00 98.31 86 ALA A O 1
ATOM 667 N N . GLY A 1 87 ? 0.916 -5.458 -10.288 1.00 97.81 87 GLY A N 1
ATOM 668 C CA . GLY A 1 87 ? 0.572 -5.349 -11.700 1.00 97.81 87 GLY A CA 1
ATOM 669 C C . GLY A 1 87 ? 0.924 -3.977 -12.265 1.00 97.81 87 GLY A C 1
ATOM 670 O O . GLY A 1 87 ? 0.704 -2.947 -11.617 1.00 97.81 87 GLY A O 1
ATOM 671 N N . TYR A 1 88 ? 1.423 -3.988 -13.497 1.00 97.06 88 TYR A N 1
ATOM 672 C CA . TYR A 1 88 ? 1.911 -2.823 -14.229 1.00 97.06 88 TYR A CA 1
ATOM 673 C C . TYR A 1 88 ? 1.195 -2.685 -15.575 1.00 97.06 88 TYR A C 1
ATOM 675 O O . TYR A 1 88 ? 0.526 -3.607 -16.047 1.00 97.06 88 TYR A O 1
ATOM 683 N N . TYR A 1 89 ? 1.345 -1.530 -16.220 1.00 94.19 89 TYR A N 1
ATOM 684 C CA . TYR A 1 89 ? 0.858 -1.337 -17.582 1.00 94.19 89 TYR A CA 1
ATOM 685 C C . TYR A 1 89 ? 1.838 -1.957 -18.583 1.00 94.19 89 TYR A C 1
ATOM 687 O O . TYR A 1 89 ? 2.988 -1.543 -18.647 1.00 94.19 89 TYR A O 1
ATOM 695 N N . GLN A 1 90 ? 1.369 -2.923 -19.381 1.00 92.94 90 GLN A N 1
ATOM 696 C CA . GLN A 1 90 ? 2.150 -3.573 -20.450 1.00 92.94 90 GLN A CA 1
ATOM 697 C C . GLN A 1 90 ? 3.446 -4.277 -19.994 1.00 92.94 90 GLN A C 1
ATOM 699 O O . GLN A 1 90 ? 4.354 -4.466 -20.800 1.00 92.94 90 GLN A O 1
ATOM 704 N N . ALA A 1 91 ? 3.526 -4.707 -18.735 1.00 93.06 91 ALA A N 1
ATOM 705 C CA . ALA A 1 91 ? 4.642 -5.498 -18.224 1.00 93.06 91 ALA A CA 1
ATOM 706 C C . ALA A 1 91 ? 4.144 -6.665 -17.365 1.00 93.06 91 ALA A C 1
ATOM 708 O O . ALA A 1 91 ? 3.043 -6.614 -16.806 1.00 93.06 91 ALA A O 1
ATOM 709 N N . ASP A 1 92 ? 4.966 -7.710 -17.267 1.00 95.56 92 ASP A N 1
ATOM 710 C CA . ASP A 1 92 ? 4.698 -8.849 -16.392 1.00 95.56 92 ASP A CA 1
ATOM 711 C C . ASP A 1 92 ? 4.679 -8.408 -14.919 1.00 95.56 92 ASP A C 1
ATOM 713 O O . ASP A 1 92 ? 5.431 -7.508 -14.529 1.00 95.56 92 ASP A O 1
ATOM 717 N N . PRO A 1 93 ? 3.821 -9.014 -14.079 1.00 95.88 93 PRO A N 1
ATOM 718 C CA . PRO A 1 93 ? 3.723 -8.626 -12.686 1.00 95.88 93 PRO A CA 1
ATOM 719 C C . PRO A 1 93 ? 4.954 -9.064 -11.889 1.00 95.88 93 PRO A C 1
ATOM 721 O O . PRO A 1 93 ? 5.455 -10.179 -12.041 1.00 95.88 93 PRO A O 1
ATOM 724 N N . ASN A 1 94 ? 5.381 -8.219 -10.953 1.00 96.94 94 ASN A N 1
ATOM 725 C CA . ASN A 1 94 ? 6.434 -8.566 -10.004 1.00 96.94 94 ASN A CA 1
ATOM 726 C C . ASN A 1 94 ? 5.832 -9.245 -8.776 1.00 96.94 94 ASN A C 1
ATOM 728 O O . ASN A 1 94 ? 4.756 -8.875 -8.303 1.00 96.94 94 ASN A O 1
ATOM 732 N N . ILE A 1 95 ? 6.557 -10.222 -8.234 1.00 96.81 95 ILE A N 1
ATOM 733 C CA . ILE A 1 95 ? 6.139 -11.001 -7.069 1.00 96.81 95 ILE A CA 1
ATOM 734 C C . ILE A 1 95 ? 7.101 -10.712 -5.919 1.00 96.81 95 ILE A C 1
ATOM 736 O O . ILE A 1 95 ? 8.293 -11.002 -5.996 1.00 96.81 95 ILE A O 1
ATOM 740 N N . TYR A 1 96 ? 6.566 -10.174 -4.828 1.00 96.00 96 TYR A N 1
ATOM 741 C CA . TYR A 1 96 ? 7.307 -9.824 -3.624 1.00 96.00 96 TYR A CA 1
ATOM 742 C C . TYR A 1 96 ? 6.929 -10.773 -2.488 1.00 96.00 96 TYR A C 1
ATOM 744 O O . TYR A 1 96 ? 5.791 -10.769 -2.018 1.00 96.00 96 TYR A O 1
ATOM 752 N N . ASN A 1 97 ? 7.881 -11.580 -2.017 1.00 95.88 97 ASN A N 1
ATOM 753 C CA . ASN A 1 97 ? 7.657 -12.439 -0.856 1.00 95.88 97 ASN A CA 1
ATOM 754 C C . ASN A 1 97 ? 7.717 -11.607 0.433 1.00 95.88 97 ASN A C 1
ATOM 756 O O . ASN A 1 97 ? 8.772 -11.096 0.814 1.00 95.88 97 ASN A O 1
ATOM 760 N N . ILE A 1 98 ? 6.580 -11.477 1.109 1.00 93.94 98 ILE A N 1
ATOM 761 C CA . ILE A 1 98 ? 6.435 -10.596 2.266 1.00 93.94 98 ILE A CA 1
ATOM 762 C C . ILE A 1 98 ? 7.221 -11.114 3.475 1.00 93.94 98 ILE A C 1
ATOM 7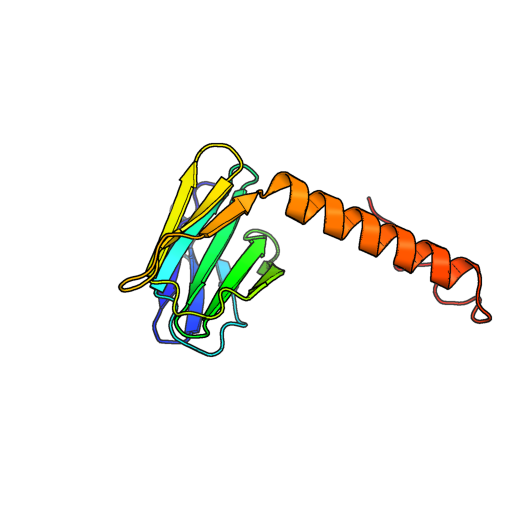64 O O . ILE A 1 98 ? 7.842 -10.315 4.176 1.00 93.94 98 ILE A O 1
ATOM 768 N N . SER A 1 99 ? 7.254 -12.430 3.703 1.00 92.31 99 SER A N 1
ATOM 769 C CA . SER A 1 99 ? 8.008 -13.025 4.815 1.00 92.31 99 SER A CA 1
ATOM 770 C C . SER A 1 99 ? 9.503 -12.717 4.702 1.00 92.31 99 SER A C 1
ATOM 772 O O . SER A 1 99 ? 10.083 -12.185 5.647 1.00 92.31 99 SER A O 1
ATOM 774 N N . LEU A 1 100 ? 10.091 -12.932 3.519 1.00 92.75 100 LEU A N 1
ATOM 775 C CA . LEU A 1 100 ? 11.500 -12.629 3.250 1.00 92.75 100 LEU A CA 1
ATOM 776 C C . LEU A 1 100 ? 11.810 -11.137 3.412 1.00 92.75 100 LEU A C 1
ATOM 778 O O . LEU A 1 100 ? 12.863 -10.770 3.932 1.00 92.75 100 LEU A O 1
ATOM 782 N N . ILE A 1 101 ? 10.899 -10.254 2.995 1.00 92.00 101 ILE A N 1
ATOM 783 C CA . ILE A 1 101 ? 11.083 -8.810 3.170 1.00 92.00 101 ILE A CA 1
ATOM 784 C C . ILE A 1 101 ? 11.165 -8.449 4.661 1.00 92.00 101 ILE A C 1
ATOM 786 O O . ILE A 1 101 ? 12.079 -7.726 5.058 1.00 92.00 101 ILE A O 1
ATOM 790 N N . TYR A 1 102 ? 10.259 -8.960 5.500 1.00 90.38 102 TYR A N 1
ATOM 791 C CA . TYR A 1 102 ? 10.304 -8.689 6.942 1.00 90.38 102 TYR A CA 1
ATOM 792 C C . TYR A 1 102 ? 11.521 -9.317 7.630 1.00 90.38 102 TYR A C 1
ATOM 794 O O . TYR A 1 102 ? 12.082 -8.701 8.536 1.00 90.38 102 TYR A O 1
ATOM 802 N N . GLU A 1 103 ? 11.939 -10.517 7.227 1.00 90.12 103 GLU A N 1
ATOM 803 C CA . GLU A 1 103 ? 13.141 -11.173 7.759 1.00 90.12 103 GLU A CA 1
ATOM 804 C C . GLU A 1 103 ? 14.397 -10.343 7.480 1.00 90.12 103 GLU A C 1
ATOM 806 O O . GLU A 1 103 ? 15.131 -10.010 8.412 1.00 90.12 103 GLU A O 1
ATOM 811 N N . ASN A 1 104 ? 14.573 -9.890 6.236 1.00 86.62 104 ASN A N 1
ATOM 812 C CA . ASN A 1 104 ? 15.696 -9.036 5.844 1.00 86.62 104 ASN A CA 1
ATOM 813 C C . ASN A 1 104 ? 15.759 -7.729 6.651 1.00 86.62 104 ASN A C 1
ATOM 815 O O . ASN A 1 104 ? 16.843 -7.224 6.944 1.00 86.62 104 ASN A O 1
ATOM 819 N N . ILE A 1 105 ? 14.609 -7.160 7.019 1.00 84.69 105 ILE A N 1
ATOM 820 C CA . ILE A 1 105 ? 14.554 -5.946 7.845 1.00 84.69 105 ILE A CA 1
ATOM 821 C C . ILE A 1 105 ? 14.985 -6.247 9.278 1.00 84.69 105 ILE A C 1
ATOM 823 O O . ILE A 1 105 ? 15.849 -5.547 9.802 1.00 84.69 105 ILE A O 1
ATOM 827 N N . LYS A 1 106 ? 14.455 -7.315 9.886 1.00 85.19 106 LYS A N 1
ATOM 828 C CA . LYS A 1 106 ? 14.837 -7.728 11.245 1.00 85.19 106 LYS A CA 1
ATOM 829 C C . LYS A 1 106 ? 16.336 -7.998 11.354 1.00 85.19 106 LYS A C 1
ATOM 831 O O . LYS A 1 106 ? 16.964 -7.617 12.340 1.00 85.19 106 LYS A O 1
ATOM 836 N N . GLU A 1 107 ? 16.927 -8.632 10.344 1.00 83.44 107 GLU A N 1
ATOM 837 C CA . GLU A 1 107 ? 18.372 -8.864 10.302 1.00 83.44 107 GLU A CA 1
ATOM 838 C C . GLU A 1 107 ? 19.166 -7.560 10.183 1.00 83.44 107 GLU A C 1
ATOM 840 O O . GLU A 1 107 ? 20.148 -7.375 10.905 1.00 83.44 107 GLU A O 1
ATOM 845 N N . ARG A 1 108 ? 18.732 -6.621 9.331 1.00 79.19 108 ARG A N 1
ATOM 846 C CA . ARG A 1 108 ? 19.359 -5.292 9.222 1.00 79.19 108 ARG A CA 1
ATOM 847 C C . ARG A 1 108 ? 19.298 -4.522 10.537 1.00 79.19 108 ARG A C 1
ATOM 849 O O . ARG A 1 108 ? 20.310 -3.955 10.939 1.00 79.19 108 ARG A O 1
ATOM 856 N N . GLU A 1 109 ? 18.156 -4.525 11.217 1.00 81.31 109 GLU A N 1
ATOM 857 C CA . GLU A 1 109 ? 17.982 -3.873 12.520 1.00 81.31 109 GLU A CA 1
ATOM 858 C C . GLU A 1 109 ? 18.883 -4.501 13.589 1.00 81.31 109 GLU A C 1
ATOM 860 O O . GLU A 1 109 ? 19.573 -3.786 14.319 1.00 81.31 109 GLU A O 1
ATOM 865 N N . LYS A 1 110 ? 18.955 -5.837 13.633 1.00 79.75 110 LYS A N 1
ATOM 866 C CA . LYS A 1 110 ? 19.850 -6.562 14.542 1.00 79.75 110 LYS A CA 1
ATOM 867 C C . LYS A 1 110 ? 21.315 -6.199 14.297 1.00 79.75 110 LYS A C 1
ATOM 869 O O . LYS A 1 110 ? 22.018 -5.843 15.239 1.00 79.75 110 LYS A O 1
ATOM 874 N N . ASN A 1 111 ? 21.758 -6.233 13.041 1.00 77.38 111 ASN A N 1
ATOM 875 C CA . ASN A 1 111 ? 23.133 -5.897 12.664 1.00 77.38 111 ASN A CA 1
ATOM 876 C C . ASN A 1 111 ? 23.465 -4.431 12.974 1.00 77.38 111 ASN A C 1
ATOM 878 O O . ASN A 1 111 ? 24.552 -4.126 13.468 1.00 77.38 111 ASN A O 1
ATOM 882 N N .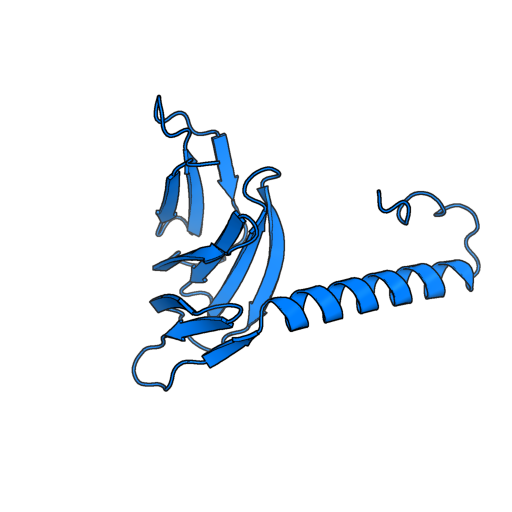 PHE A 1 112 ? 22.514 -3.523 12.746 1.00 74.88 112 PHE A N 1
ATOM 883 C CA . PHE A 1 112 ? 22.654 -2.116 13.102 1.00 74.88 112 PHE A CA 1
ATOM 884 C C . PHE A 1 112 ? 22.807 -1.926 14.619 1.00 74.88 112 PHE A C 1
ATOM 886 O O . PHE A 1 112 ? 23.734 -1.245 15.057 1.00 74.88 112 PHE A O 1
ATOM 893 N N . CYS A 1 113 ? 21.979 -2.580 15.438 1.00 68.69 113 CYS A N 1
ATOM 894 C CA . CYS A 1 113 ? 22.106 -2.534 16.898 1.00 68.69 113 CYS A CA 1
ATOM 895 C C . CYS A 1 113 ? 23.432 -3.134 17.397 1.00 68.69 113 CYS A C 1
ATOM 897 O O . CYS A 1 113 ? 24.062 -2.544 18.275 1.00 68.69 113 CYS A O 1
ATOM 899 N N . SER A 1 114 ? 23.905 -4.243 16.816 1.00 70.12 114 SER A N 1
ATOM 900 C CA . SER A 1 114 ? 25.216 -4.820 17.147 1.00 70.12 114 SER A CA 1
ATOM 901 C C . SER A 1 114 ? 26.369 -3.863 16.817 1.00 70.12 114 SER A C 1
ATOM 903 O O . SER A 1 114 ? 27.221 -3.630 17.667 1.00 70.12 114 SER A O 1
ATOM 905 N N . SER A 1 115 ? 26.349 -3.198 15.656 1.00 65.12 115 SER A N 1
ATOM 906 C CA . SER A 1 115 ? 27.393 -2.223 15.288 1.00 65.12 115 SER A CA 1
ATOM 907 C C . SER A 1 115 ? 27.477 -0.997 16.214 1.00 65.12 115 SER A C 1
ATOM 909 O O . SER A 1 115 ? 28.542 -0.397 16.342 1.00 65.12 115 SER A O 1
ATOM 911 N N . ARG A 1 116 ? 26.382 -0.628 16.899 1.00 61.09 116 ARG A N 1
ATOM 912 C CA . ARG A 1 116 ? 26.380 0.448 17.909 1.00 61.09 116 ARG A CA 1
ATOM 913 C C . ARG A 1 116 ? 26.946 0.009 19.260 1.00 61.09 116 ARG A C 1
ATOM 915 O O . ARG A 1 116 ? 27.380 0.865 20.026 1.00 61.09 116 ARG A O 1
ATOM 922 N N . GLN A 1 117 ? 26.940 -1.287 19.567 1.00 55.97 117 GLN A N 1
ATOM 923 C CA . GLN A 1 117 ? 27.542 -1.806 20.799 1.00 55.97 117 GLN A CA 1
ATOM 924 C C . GLN A 1 117 ? 29.079 -1.807 20.728 1.00 55.97 117 GLN A C 1
ATOM 926 O O . GLN A 1 117 ? 29.722 -1.647 21.764 1.00 55.97 117 GLN A O 1
ATOM 931 N N . ASP A 1 118 ? 29.649 -1.860 19.520 1.00 55.00 118 ASP A N 1
ATOM 932 C CA . ASP A 1 118 ? 31.096 -1.957 19.288 1.00 55.00 118 ASP A CA 1
ATOM 933 C C . ASP A 1 118 ? 31.810 -0.598 19.059 1.00 55.00 118 ASP A C 1
ATOM 935 O O . ASP A 1 118 ? 33.013 -0.571 18.796 1.00 55.00 118 ASP A O 1
ATOM 939 N N . GLY A 1 119 ? 31.123 0.554 19.185 1.00 51.06 119 GLY A N 1
ATOM 940 C CA . GLY A 1 119 ? 31.684 1.876 18.841 1.00 51.06 119 GLY A CA 1
ATOM 941 C C . GLY A 1 119 ? 31.383 3.031 19.814 1.00 51.06 119 GLY A C 1
ATOM 942 O O . GLY A 1 119 ? 30.259 3.509 19.886 1.00 51.06 119 GLY A O 1
ATOM 943 N N . TYR A 1 120 ? 32.424 3.507 20.515 1.00 50.72 120 TYR A N 1
ATOM 944 C CA . TYR A 1 120 ? 32.746 4.870 21.017 1.00 50.72 120 TYR A CA 1
ATOM 945 C C . TYR A 1 120 ? 31.664 5.885 21.492 1.00 50.72 120 TYR A C 1
ATOM 947 O O . TYR A 1 120 ? 32.004 7.050 21.692 1.00 50.72 120 TYR A O 1
ATOM 955 N N . TYR A 1 121 ? 30.403 5.512 21.740 1.00 48.53 121 TYR A N 1
ATOM 956 C CA . TYR A 1 121 ? 29.380 6.413 22.307 1.00 48.53 121 TYR A CA 1
ATOM 957 C C . TYR A 1 121 ? 28.483 5.693 23.334 1.00 48.53 121 TYR A C 1
ATOM 959 O O . TYR A 1 121 ? 27.452 5.123 22.977 1.00 48.53 121 TYR A O 1
ATOM 967 N N . PRO A 1 122 ? 28.817 5.738 24.638 1.00 49.56 122 PRO A N 1
ATOM 968 C CA . PRO A 1 122 ? 28.160 4.921 25.665 1.00 49.56 122 PRO A CA 1
ATOM 969 C C . PRO A 1 122 ? 26.713 5.328 26.020 1.00 49.56 122 PRO A C 1
ATOM 971 O O . PRO A 1 122 ? 26.082 4.636 26.818 1.00 49.56 122 PRO A O 1
ATOM 974 N N . ASN A 1 123 ? 26.163 6.400 25.432 1.00 46.81 123 ASN A N 1
ATOM 975 C CA . ASN A 1 123 ? 24.894 7.007 25.867 1.00 46.81 123 ASN A CA 1
ATOM 976 C C . ASN A 1 123 ? 23.673 6.760 24.955 1.00 46.81 123 ASN A C 1
ATOM 978 O O . ASN A 1 123 ? 22.626 7.351 25.198 1.00 46.81 123 ASN A O 1
ATOM 982 N N . ILE A 1 124 ? 23.745 5.877 23.951 1.00 49.34 124 ILE A N 1
ATOM 983 C CA . ILE A 1 124 ? 22.596 5.556 23.067 1.00 49.34 124 ILE A CA 1
ATOM 984 C C . ILE A 1 124 ? 22.139 4.100 23.273 1.00 49.34 124 ILE A C 1
ATOM 986 O O . ILE A 1 124 ? 21.920 3.346 22.329 1.00 49.34 124 ILE A O 1
ATOM 990 N N . LYS A 1 125 ? 22.030 3.665 24.534 1.00 47.97 125 LYS A N 1
ATOM 991 C CA . LYS A 1 125 ? 21.617 2.290 24.878 1.00 47.97 125 LYS A CA 1
ATOM 992 C C . LYS A 1 125 ? 20.106 2.028 24.774 1.00 47.97 125 LYS A C 1
ATOM 994 O O . LYS A 1 125 ? 19.712 0.871 24.850 1.00 47.97 125 LYS A O 1
ATOM 999 N N . ASN A 1 126 ? 19.268 3.051 24.586 1.00 46.56 126 ASN A N 1
ATOM 1000 C CA . ASN A 1 126 ? 17.823 2.912 24.818 1.00 46.56 126 ASN A CA 1
ATOM 1001 C C . ASN A 1 126 ? 16.938 2.730 23.573 1.00 46.56 126 ASN A C 1
ATOM 1003 O O . ASN A 1 126 ? 15.761 2.433 23.747 1.00 46.56 126 ASN A O 1
ATOM 1007 N N . ASP A 1 127 ? 17.475 2.807 22.352 1.00 48.28 127 ASP A N 1
ATOM 1008 C CA . ASP A 1 127 ? 16.658 2.628 21.134 1.00 48.28 127 ASP A CA 1
ATOM 1009 C C . ASP A 1 127 ? 16.594 1.171 20.633 1.00 48.28 127 ASP A C 1
ATOM 1011 O O . ASP A 1 127 ? 15.821 0.865 19.732 1.00 48.28 127 ASP A O 1
ATOM 1015 N N . CYS A 1 128 ? 17.384 0.255 21.207 1.00 50.75 128 CYS A N 1
ATOM 1016 C CA . CYS A 1 128 ? 17.413 -1.161 20.802 1.00 50.75 128 CYS A CA 1
ATOM 1017 C C . CYS A 1 128 ? 16.538 -2.076 21.686 1.00 50.75 128 CYS A C 1
ATOM 1019 O O . CYS A 1 128 ? 16.633 -3.299 21.576 1.00 50.75 128 CYS A O 1
ATOM 1021 N N . ASN A 1 129 ? 15.684 -1.521 22.556 1.00 43.28 129 ASN A N 1
ATOM 1022 C CA . ASN A 1 129 ? 14.710 -2.307 23.321 1.00 43.28 129 ASN A CA 1
ATOM 1023 C C . ASN A 1 129 ? 13.489 -2.634 22.449 1.00 43.28 129 ASN A C 1
ATOM 1025 O O . ASN A 1 129 ? 12.459 -1.965 22.511 1.00 43.28 129 ASN A O 1
ATOM 1029 N N . LEU A 1 130 ? 13.625 -3.677 21.633 1.00 41.91 130 LEU A N 1
ATOM 1030 C CA . LEU A 1 130 ? 12.504 -4.370 21.004 1.00 41.91 130 LEU A CA 1
ATOM 1031 C C . LEU A 1 130 ? 11.763 -5.183 22.082 1.00 41.91 130 LEU A C 1
ATOM 1033 O O . LEU A 1 130 ? 12.271 -6.211 22.529 1.00 41.91 130 LEU A O 1
ATOM 1037 N N . ASN A 1 131 ? 10.584 -4.707 22.490 1.00 33.19 131 ASN A N 1
ATOM 1038 C CA . ASN A 1 131 ? 9.494 -5.551 22.996 1.00 33.19 131 ASN A CA 1
ATOM 1039 C C . ASN A 1 131 ? 8.519 -5.815 21.848 1.00 33.19 131 ASN A 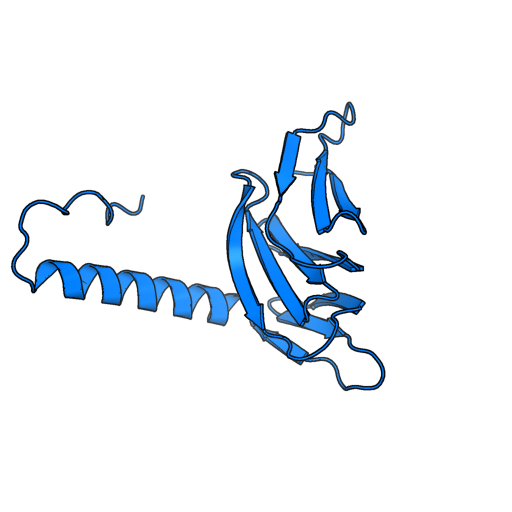C 1
ATOM 1041 O O . ASN A 1 131 ? 8.159 -4.828 21.164 1.00 33.19 131 ASN A O 1
#

pLDDT: mean 88.25, std 16.2, range [33.19, 98.75]

Mean predicted aligned error: 7.19 Å

Radius of gyration: 16.97 Å; Cα contacts (8 Å, |Δi|>4): 251; chains: 1; bounding box: 52×30×46 Å

=== Feature glossary ===
The record interleaves many kinds of information about one protein. Here is each kind framed as the question it answers.

Q: What known structures does this most resemble?
A: Structural nearest neighbors (via Foldseek easy-search vs the PDB). Reported per hit: target PDB id, E-value, and alignment TM-score. A TM-score above ~0.5 is the conventional threshold for 'same fold'.

Q: Where is each backbone atom in 3D?
A: The mmCIF table is the protein's shape written out atom by atom. For each backbone N, Cα, C, and carbonyl O, it records an (x, y, z) coordinate triple in Å plus the residue type, chain letter, and residue number.

Q: What are the backbone torsion angles?
A: The φ/ψ torsion pair specifies the backbone conformation at each residue. φ rotates about the N–Cα bond, ψ about the Cα–C bond. Steric clashes forbid most of the (φ, ψ) plane — the allowed regions (α-helix basin, β-sheet basin, left-handed helix) are the Ramachandran-allowed regions.

Q: Which residues are buried vs exposed?
A: Solvent-accessible surface area (SASA) is the area in Å² traced out by the centre of a 1.4 Å probe sphere (a water molecule) rolled over the protein's van der Waals surface (Shrake–Rupley / Lee–Richards construction). Buried residues have near-zero SASA; fully exposed residues can exceed 200 Å². The total SASA scales roughly with the number of surface residues.

Q: How confident is the AlphaFold model at each residue?
A: pLDDT is the predicted lDDT-Cα score: AlphaFold's confidence that the local environment of each residue (all inter-atomic distances within 15 Å) is correctly placed. It is a per-residue number between 0 and 100, with higher meaning more reliable.

Q: What does the local fold look like, residue by residue?
A: 3Di is Foldseek's structural alphabet. Each residue is assigned one of twenty discrete states based on how its Cα sits relative to its spatial (not sequential) neighbors. Aligning 3Di strings finds structural homologs roughly as well as full 3D superposition, but orders of magnitude faster.

Q: How big and how compact is the whole molecule?
A: Radius of gyration (Rg) is the root-mean-square distance of Cα atoms from their centroid — a single number for overall size and compactness. A globular domain of N residues has Rg ≈ 2.2·N^0.38 Å; an extended or disordered chain has a much larger Rg. The Cα contact count is the number of residue pairs whose Cα atoms are within 8 Å and are more than four positions apart in sequence — a standard proxy for tertiary packing density. The bounding box is the smallest axis-aligned box enclosing all Cα atoms.

Q: Which residues are in helices, strands, or loops?
A: DSSP 8-state secondary structure assigns each residue one of H (α-helix), G (3₁₀-helix), I (π-helix), E (extended β-strand), B (isolated β-bridge), T (hydrogen-bonded turn), S (bend), or '-' (coil). The assignment is computed from backbone hydrogen-bond geometry via the Kabsch–Sander algorithm.

Q: How mobile is each atom in the crystal?
A: Crystallographic B-factors measure how much each atom's electron density is smeared out, in Å². They rise in mobile loops and surface residues and fall in the buried interior. In AlphaFold models this column is repurposed to hold pLDDT instead.

Q: What if only a Cα trace is available?
A: P-SEA three-state annotation labels each residue as helix, strand, or coil based purely on the geometry of the Cα trace. It serves as a fallback when the full backbone (and thus DSSP) is unavailable.

Q: What family and function is it annotated with?
A: Database cross-references. InterPro integrates a dozen domain/family signature databases into unified entries with residue-range hits. GO terms attach function/process/location labels with evidence codes. CATH codes position the fold in a four-level structural taxonomy. Organism is the NCBI-taxonomy species name.

Q: Are the domains correctly placed relative to each other?
A: Predicted Aligned Error (PAE) is an AlphaFold confidence matrix: entry (i, j) is the expected error in the position of residue j, in ångströms, when the prediction is superimposed on the true structure at residue i. Low PAE within a block of residues means that block is internally rigid and well-predicted; high PAE between two blocks means their relative placement is uncertain even if each block individually is confident.

Q: What do the diagnostic plots show?
A: Three diagnostic plots accompany the record. The Cα contact map visualizes the tertiary structure as a 2D adjacency matrix (8 Å cutoff, sequence-local contacts suppressed). The Ramachandran plot shows the distribution of backbone (φ, ψ) torsions, with points in the α and β basins reflecting secondary structure content. The PAE plot shows AlphaFold's inter-residue confidence as a color matrix.

Q: What is the amino-acid chain?
A: Primary structure: the covalent order of the twenty standard amino acids along the backbone. Two proteins with the same sequence will (almost always) fold to the same structure; two with 30% identity often share a fold but not the details.

Q: What do the rendered images show?
A: The six renders are orthographic views along the three Cartesian axes in both directions. Representation (cartoon, sticks, or surface) and color scheme (sequence-rainbow or by-chain) vary across proteins so the training set covers all the common visualization conventions.